Protein AF-M8BML1-F1 (afdb_monomer_lite)

Radius of gyration: 37.26 Å; chains: 1; bounding box: 60×47×98 Å

pLDDT: mean 86.19, std 17.47, range [40.5, 98.62]

Organism: Aegilops tauschii (NCBI:txid37682)

Structure (mmCIF, N/CA/C/O backbone):
data_AF-M8BML1-F1
#
_entry.id   AF-M8BML1-F1
#
loop_
_atom_site.group_PDB
_atom_site.id
_atom_site.type_symbol
_atom_site.label_atom_id
_atom_site.label_alt_id
_atom_site.label_comp_id
_atom_site.label_asym_id
_atom_site.label_entity_id
_atom_site.label_seq_id
_atom_site.pdbx_PDB_ins_code
_atom_site.Cartn_x
_atom_site.Cartn_y
_atom_site.Cartn_z
_atom_site.occupancy
_atom_site.B_iso_or_equiv
_atom_site.auth_seq_id
_atom_site.auth_comp_id
_atom_site.auth_asym_id
_atom_site.auth_atom_id
_atom_site.pdbx_PDB_model_num
ATOM 1 N N . MET A 1 1 ? 19.878 -11.320 -8.960 1.00 43.06 1 MET A N 1
ATOM 2 C CA . MET A 1 1 ? 18.941 -10.518 -9.777 1.00 43.06 1 MET A CA 1
ATOM 3 C C . MET A 1 1 ? 19.526 -10.386 -11.169 1.00 43.06 1 MET A C 1
ATOM 5 O O . MET A 1 1 ? 20.687 -10.018 -11.287 1.00 43.06 1 MET A O 1
ATOM 9 N N . GLU A 1 2 ? 18.770 -10.758 -12.198 1.00 50.16 2 GLU A N 1
ATOM 10 C CA . GLU A 1 2 ? 19.203 -10.676 -13.596 1.00 50.16 2 GLU A CA 1
ATOM 11 C C . GLU A 1 2 ? 19.034 -9.230 -14.085 1.00 50.16 2 GLU A C 1
ATOM 13 O O 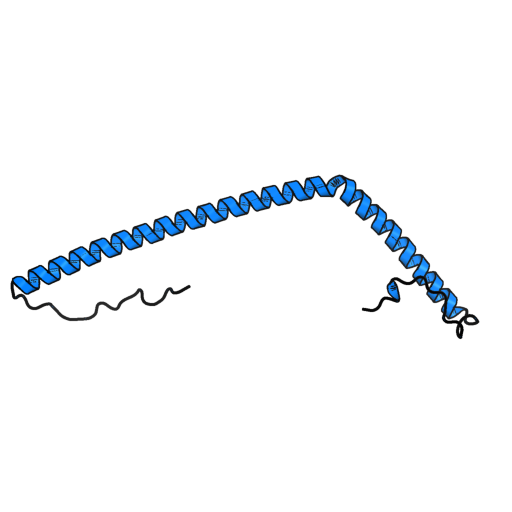. GLU A 1 2 ? 17.928 -8.789 -14.379 1.00 50.16 2 GLU A O 1
ATOM 18 N N . MET A 1 3 ? 20.128 -8.465 -14.099 1.00 59.66 3 MET A N 1
ATOM 19 C CA . MET A 1 3 ? 20.112 -7.053 -14.509 1.00 59.66 3 MET A CA 1
ATOM 20 C C . MET A 1 3 ? 20.243 -6.865 -16.029 1.00 59.66 3 MET A C 1
ATOM 22 O O . MET A 1 3 ? 20.094 -5.747 -16.516 1.00 59.66 3 MET A O 1
ATOM 26 N N . SER A 1 4 ? 20.482 -7.945 -16.790 1.00 57.09 4 SER A N 1
ATOM 27 C CA . SER A 1 4 ? 20.705 -7.872 -18.245 1.00 57.09 4 SER A CA 1
ATOM 28 C C . SER A 1 4 ? 19.474 -7.342 -18.992 1.00 57.09 4 SER A C 1
ATOM 30 O O . SER A 1 4 ? 19.603 -6.549 -19.921 1.00 57.09 4 SER A O 1
ATOM 32 N N . ARG A 1 5 ? 18.272 -7.668 -18.496 1.00 60.12 5 ARG A N 1
ATOM 33 C CA . ARG A 1 5 ? 16.982 -7.142 -18.969 1.00 60.12 5 ARG A CA 1
ATOM 34 C C . ARG A 1 5 ? 16.862 -5.613 -18.922 1.00 60.12 5 ARG A C 1
ATOM 36 O O . ARG A 1 5 ? 16.074 -5.059 -19.685 1.00 60.12 5 ARG A O 1
ATOM 43 N N . TYR A 1 6 ? 17.597 -4.942 -18.035 1.00 67.06 6 TYR A N 1
ATOM 44 C CA . TYR A 1 6 ? 17.552 -3.484 -17.868 1.00 67.06 6 TYR A CA 1
ATOM 45 C C . TYR A 1 6 ? 18.747 -2.769 -18.511 1.00 67.06 6 TYR A C 1
ATOM 47 O O . TYR A 1 6 ? 18.775 -1.542 -18.549 1.00 67.06 6 TYR A O 1
ATOM 55 N N . GLY A 1 7 ? 19.734 -3.518 -19.012 1.00 71.88 7 GLY A N 1
ATOM 56 C CA . GLY A 1 7 ? 20.891 -2.967 -19.708 1.00 71.88 7 GLY A CA 1
ATOM 57 C C . GLY A 1 7 ? 20.603 -2.760 -21.194 1.00 71.88 7 GLY A C 1
ATOM 58 O O . GLY A 1 7 ? 20.019 -3.623 -21.850 1.00 71.88 7 GLY A O 1
ATOM 59 N N . LEU A 1 8 ? 21.040 -1.628 -21.743 1.00 80.25 8 LEU A N 1
ATOM 60 C CA . LEU A 1 8 ? 21.123 -1.380 -23.188 1.00 80.25 8 LEU A CA 1
ATOM 61 C C . LEU A 1 8 ? 22.533 -1.704 -23.687 1.00 80.25 8 LEU A C 1
ATOM 63 O O . LEU A 1 8 ? 23.180 -0.897 -24.354 1.00 80.25 8 LEU A O 1
ATOM 67 N N . GLU A 1 9 ? 23.056 -2.862 -23.292 1.00 82.62 9 GLU A N 1
ATOM 68 C CA . GLU A 1 9 ? 24.419 -3.216 -23.656 1.00 82.62 9 GLU A CA 1
ATOM 69 C C . GLU A 1 9 ? 24.490 -3.638 -25.128 1.00 82.62 9 GLU A C 1
ATOM 71 O O . GLU A 1 9 ? 23.643 -4.406 -25.606 1.00 82.62 9 GLU A O 1
ATOM 76 N N . PRO A 1 10 ? 25.497 -3.152 -25.873 1.00 84.69 10 PRO A N 1
ATOM 77 C CA . PRO A 1 10 ? 25.766 -3.675 -27.200 1.00 84.69 10 PRO A CA 1
ATOM 78 C C . PRO A 1 10 ? 26.171 -5.153 -27.103 1.00 84.69 10 PRO A C 1
ATOM 80 O O . PRO A 1 10 ? 26.579 -5.620 -26.035 1.00 84.69 10 PRO A O 1
ATOM 83 N N . PRO A 1 11 ? 26.141 -5.900 -28.220 1.00 88.69 11 PRO A N 1
ATOM 84 C CA . PRO A 1 11 ? 26.669 -7.253 -28.245 1.00 88.69 11 PRO A CA 1
ATOM 85 C C . PRO A 1 11 ? 28.085 -7.324 -27.645 1.00 88.69 11 PRO A C 1
ATOM 87 O O . PRO A 1 11 ? 28.902 -6.419 -27.892 1.00 88.69 11 PRO A O 1
ATOM 90 N N . PRO A 1 12 ? 28.402 -8.401 -26.897 1.00 88.12 12 PRO A N 1
ATOM 91 C CA . PRO A 1 12 ? 29.741 -8.642 -26.370 1.00 88.12 12 PRO A CA 1
ATOM 92 C C . PRO A 1 12 ? 30.805 -8.474 -27.456 1.00 88.12 12 PRO A C 1
ATOM 94 O O . PRO A 1 12 ? 30.553 -8.793 -28.618 1.00 88.12 12 PRO A O 1
ATOM 97 N N . ALA A 1 13 ? 32.000 -7.990 -27.101 1.00 88.81 13 ALA A N 1
ATOM 98 C CA . ALA A 1 13 ? 33.039 -7.638 -28.077 1.00 88.81 13 ALA A CA 1
ATOM 99 C C . ALA A 1 13 ? 33.359 -8.776 -29.069 1.00 88.81 13 ALA A C 1
ATOM 101 O O . ALA A 1 13 ? 33.522 -8.526 -30.261 1.00 88.81 13 ALA A O 1
ATOM 102 N N . ASN A 1 14 ? 33.344 -10.028 -28.601 1.00 91.44 14 ASN A N 1
ATOM 103 C CA . ASN A 1 14 ? 33.559 -11.236 -29.407 1.00 91.44 14 ASN A CA 1
ATOM 104 C C . ASN A 1 14 ? 32.385 -11.619 -30.334 1.00 91.44 14 ASN A C 1
ATOM 106 O O . ASN A 1 14 ? 32.538 -12.505 -31.167 1.00 91.44 14 ASN A O 1
ATOM 110 N N . LYS A 1 15 ? 31.224 -10.967 -30.209 1.00 89.75 15 LYS A N 1
ATOM 111 C CA . LYS A 1 15 ? 30.013 -11.187 -31.019 1.00 89.75 15 LYS A CA 1
ATOM 112 C C . LYS A 1 15 ? 29.615 -9.971 -31.856 1.00 89.75 15 LYS A C 1
ATOM 114 O O . LYS A 1 15 ? 28.543 -9.955 -32.448 1.00 89.75 15 LYS A O 1
ATOM 119 N N . ARG A 1 16 ? 30.460 -8.943 -31.956 1.00 87.94 16 ARG A N 1
ATOM 120 C CA . ARG A 1 16 ? 30.136 -7.731 -32.735 1.00 87.94 16 ARG A CA 1
ATOM 121 C C . ARG A 1 16 ? 30.122 -7.941 -34.250 1.00 87.94 16 ARG A C 1
ATOM 123 O O . ARG A 1 16 ? 29.508 -7.141 -34.944 1.00 87.94 16 ARG A O 1
ATOM 130 N N . ASN A 1 17 ? 30.725 -9.014 -34.753 1.00 92.44 17 ASN A N 1
ATOM 131 C CA . ASN A 1 17 ? 30.613 -9.398 -36.164 1.00 92.44 17 ASN A CA 1
ATOM 132 C C . ASN A 1 17 ? 29.358 -10.249 -36.445 1.00 92.44 17 ASN A C 1
ATOM 134 O O . ASN A 1 17 ? 29.072 -10.553 -37.599 1.00 92.44 17 ASN A O 1
ATOM 138 N N . ASP A 1 18 ? 28.604 -10.638 -35.409 1.00 94.69 18 ASP A N 1
ATOM 139 C CA . ASP A 1 18 ? 27.384 -11.433 -35.538 1.00 94.69 18 ASP A CA 1
ATOM 140 C C . ASP A 1 18 ? 26.152 -10.525 -35.690 1.00 94.69 18 ASP A C 1
ATOM 142 O O . ASP A 1 18 ? 25.723 -9.827 -34.766 1.00 94.69 18 ASP A O 1
ATOM 146 N N . VAL A 1 19 ? 25.541 -10.568 -36.875 1.00 94.50 19 VAL A N 1
ATOM 147 C CA . VAL A 1 19 ? 24.320 -9.819 -37.201 1.00 94.50 19 VAL A CA 1
ATOM 148 C C . VAL A 1 19 ? 23.147 -10.221 -36.300 1.00 94.50 19 VAL A C 1
ATOM 150 O O . VAL A 1 19 ? 22.317 -9.375 -35.957 1.00 94.50 19 VAL A O 1
ATOM 153 N N . LEU A 1 20 ? 23.050 -11.490 -35.887 1.00 94.00 20 LEU A N 1
ATOM 154 C CA . LEU A 1 20 ? 21.970 -11.954 -35.013 1.00 94.00 20 LEU A CA 1
ATOM 155 C C . LEU A 1 20 ? 22.103 -11.365 -33.608 1.00 94.00 20 LEU A C 1
ATOM 157 O O . LEU A 1 20 ? 21.091 -10.963 -33.025 1.00 94.00 20 LEU A O 1
ATOM 161 N N . ALA A 1 21 ? 23.332 -11.239 -33.100 1.00 90.50 21 ALA A N 1
ATOM 162 C CA . ALA A 1 21 ? 23.602 -10.592 -31.821 1.00 90.50 21 ALA A CA 1
ATOM 163 C C . ALA A 1 21 ? 23.169 -9.115 -31.836 1.00 90.50 21 ALA A C 1
ATOM 165 O O . ALA A 1 21 ? 22.491 -8.662 -30.911 1.00 90.50 21 ALA A O 1
ATOM 166 N N . TRP A 1 22 ? 23.449 -8.386 -32.922 1.00 93.44 22 TRP A N 1
ATOM 167 C CA . TRP A 1 22 ? 22.968 -7.010 -33.101 1.00 93.44 22 TRP A CA 1
ATOM 168 C C . TRP A 1 22 ? 21.448 -6.908 -33.210 1.00 93.44 22 TRP A C 1
ATOM 170 O O . TRP A 1 22 ? 20.845 -6.038 -32.583 1.00 93.44 22 TRP A O 1
ATOM 180 N N . ARG A 1 23 ? 20.799 -7.816 -33.950 1.00 93.62 23 ARG A N 1
ATOM 181 C CA . ARG A 1 23 ? 19.329 -7.860 -34.026 1.00 93.62 23 ARG A CA 1
ATOM 182 C C . ARG A 1 23 ? 18.699 -8.097 -32.655 1.00 93.62 23 ARG A C 1
ATOM 184 O O . ARG A 1 23 ? 17.671 -7.498 -32.352 1.00 93.62 23 ARG A O 1
ATOM 191 N N . GLN A 1 24 ? 19.297 -8.951 -31.825 1.00 89.19 24 GLN A N 1
ATOM 192 C CA . GLN A 1 24 ? 18.817 -9.191 -30.465 1.00 89.19 24 GLN A CA 1
ATOM 193 C C . GLN A 1 24 ? 18.989 -7.955 -29.572 1.00 89.19 24 GLN A C 1
ATOM 195 O O . GLN A 1 24 ? 18.048 -7.596 -28.864 1.00 89.19 24 GLN A O 1
ATOM 200 N N . ALA A 1 25 ? 20.140 -7.278 -29.638 1.00 89.19 25 ALA A N 1
ATOM 201 C CA . ALA A 1 25 ? 20.377 -6.037 -28.898 1.00 89.19 25 ALA A CA 1
ATOM 202 C C . ALA A 1 25 ? 19.391 -4.927 -29.309 1.00 89.19 25 ALA A C 1
ATOM 204 O O . ALA A 1 25 ? 18.811 -4.266 -28.449 1.00 89.19 25 ALA A O 1
ATOM 205 N N . LEU A 1 26 ? 19.115 -4.784 -30.612 1.00 91.56 26 LEU A N 1
ATOM 206 C CA . LEU A 1 26 ? 18.129 -3.830 -31.124 1.00 91.56 26 LEU A CA 1
ATOM 207 C C . LEU A 1 26 ? 16.711 -4.139 -30.626 1.00 91.56 26 LEU A C 1
ATOM 209 O O . LEU A 1 26 ? 16.013 -3.233 -30.178 1.00 91.56 26 LEU A O 1
ATOM 213 N N . ARG A 1 27 ? 16.288 -5.411 -30.656 1.00 90.88 27 ARG A N 1
ATOM 214 C CA . ARG A 1 27 ? 14.977 -5.815 -30.120 1.00 90.88 27 ARG A CA 1
ATOM 215 C C . ARG A 1 27 ? 14.845 -5.505 -28.630 1.00 90.88 27 ARG A C 1
ATOM 217 O O . ARG A 1 27 ? 13.800 -5.019 -28.207 1.00 90.88 27 ARG A O 1
ATOM 224 N N . ASN A 1 28 ? 15.895 -5.752 -27.845 1.00 88.25 28 ASN A N 1
ATOM 225 C CA . ASN A 1 28 ? 15.921 -5.384 -26.429 1.00 88.25 28 ASN A CA 1
ATOM 226 C C . ASN A 1 28 ? 15.763 -3.865 -26.255 1.00 88.25 28 ASN A C 1
ATOM 228 O O . ASN A 1 28 ? 14.908 -3.422 -25.493 1.00 88.25 28 ASN A O 1
ATOM 232 N N . ALA A 1 29 ? 16.507 -3.066 -27.027 1.00 90.50 29 ALA A N 1
ATOM 233 C CA . ALA A 1 29 ? 16.412 -1.609 -26.974 1.00 90.50 29 ALA A CA 1
ATOM 234 C C . ALA A 1 29 ? 15.013 -1.086 -27.335 1.00 90.50 29 ALA A C 1
ATOM 236 O O . ALA A 1 29 ? 14.478 -0.221 -26.644 1.00 90.50 29 ALA A O 1
ATOM 237 N N . GLN A 1 30 ? 14.385 -1.653 -28.367 1.00 93.00 30 GLN A N 1
ATOM 238 C CA . GLN A 1 30 ? 13.008 -1.325 -28.743 1.00 93.00 30 GLN A CA 1
ATOM 239 C C . GLN A 1 30 ? 12.017 -1.683 -27.631 1.00 93.00 30 GLN A C 1
ATOM 241 O O . GLN A 1 30 ? 11.177 -0.858 -27.278 1.00 93.00 30 GLN A O 1
ATOM 246 N N . SER A 1 31 ? 12.135 -2.876 -27.040 1.00 90.94 31 SER A N 1
ATOM 247 C CA . SER A 1 31 ? 11.293 -3.287 -25.910 1.00 90.94 31 SER A CA 1
ATOM 248 C C . SER A 1 31 ? 11.450 -2.338 -24.724 1.00 90.94 31 SER A C 1
ATOM 250 O O . SER A 1 31 ? 10.453 -1.926 -24.135 1.00 90.94 31 SER A O 1
ATOM 252 N N . GLN A 1 32 ? 12.682 -1.954 -24.387 1.00 89.50 32 GLN A N 1
ATOM 253 C CA . GLN A 1 32 ? 12.932 -1.027 -23.288 1.00 89.50 32 GLN A CA 1
ATOM 254 C C . GLN A 1 32 ? 12.367 0.364 -23.570 1.00 89.50 32 GLN A C 1
ATOM 256 O O . GLN A 1 32 ? 11.763 0.947 -22.674 1.00 89.50 32 GLN A O 1
ATOM 261 N N . LEU A 1 33 ? 12.485 0.874 -24.799 1.00 92.38 33 LEU A N 1
ATOM 262 C CA . LEU A 1 33 ? 11.878 2.148 -25.185 1.00 92.38 33 LEU A CA 1
ATOM 263 C C . LEU A 1 33 ? 10.359 2.132 -24.970 1.00 92.38 33 LEU A C 1
ATOM 265 O O . LEU A 1 33 ? 9.827 3.038 -24.333 1.00 92.38 33 LEU A O 1
ATOM 269 N N . GLN A 1 34 ? 9.674 1.081 -25.430 1.00 94.38 34 GLN A N 1
ATOM 270 C CA . GLN A 1 34 ? 8.229 0.935 -25.220 1.00 94.38 34 GLN A CA 1
ATOM 271 C C . GLN A 1 34 ? 7.873 0.880 -23.729 1.00 94.38 34 GLN A C 1
ATOM 273 O O . GLN A 1 34 ? 6.931 1.533 -23.288 1.00 94.38 34 GLN A O 1
ATOM 278 N N . HIS A 1 35 ? 8.664 0.168 -22.924 1.00 93.31 35 HIS A N 1
ATOM 279 C CA . HIS A 1 35 ? 8.460 0.131 -21.476 1.00 93.31 35 HIS A CA 1
ATOM 280 C C . HIS A 1 35 ? 8.642 1.510 -20.826 1.00 93.31 35 HIS A C 1
ATOM 282 O O . HIS A 1 35 ? 7.895 1.839 -19.907 1.00 93.31 35 HIS A O 1
ATOM 288 N N . GLN A 1 36 ? 9.610 2.320 -21.275 1.00 93.56 36 GLN A N 1
ATOM 289 C CA . GLN A 1 36 ? 9.792 3.675 -20.743 1.00 93.56 36 GLN A CA 1
ATOM 290 C C . GLN A 1 36 ? 8.626 4.593 -21.112 1.00 93.56 36 GLN A C 1
ATOM 292 O O . GLN A 1 36 ? 8.198 5.361 -20.258 1.00 93.56 36 GLN A O 1
ATOM 297 N N . ILE A 1 37 ? 8.076 4.482 -22.326 1.00 96.56 37 ILE A N 1
ATOM 298 C CA . ILE A 1 37 ? 6.886 5.246 -22.738 1.00 96.56 37 ILE A CA 1
ATOM 299 C C . ILE A 1 37 ? 5.720 4.947 -21.789 1.00 96.56 37 ILE A C 1
ATOM 301 O O . ILE A 1 37 ? 5.214 5.854 -21.134 1.00 96.56 37 ILE A O 1
ATOM 305 N N . VAL A 1 38 ? 5.386 3.666 -21.603 1.00 96.81 38 VAL A N 1
ATOM 306 C CA . VAL A 1 38 ? 4.312 3.246 -20.684 1.00 96.81 38 VAL A CA 1
ATOM 307 C C . VAL A 1 38 ? 4.607 3.666 -19.241 1.00 96.81 38 VAL A C 1
ATOM 309 O O . VAL A 1 38 ? 3.712 4.046 -18.487 1.00 96.81 38 VAL A O 1
ATOM 312 N N . ARG A 1 39 ? 5.874 3.611 -18.816 1.00 96.62 39 ARG A N 1
ATOM 313 C CA . ARG A 1 39 ? 6.268 4.068 -17.481 1.00 96.62 39 ARG A CA 1
ATOM 314 C C . ARG A 1 39 ? 6.009 5.561 -17.303 1.00 96.62 39 ARG A C 1
ATOM 316 O O . ARG A 1 39 ? 5.537 5.939 -16.236 1.00 96.62 39 ARG A O 1
ATOM 323 N N . ILE A 1 40 ? 6.318 6.387 -18.300 1.00 98.12 40 ILE A N 1
ATOM 324 C CA . ILE A 1 40 ? 6.054 7.829 -18.253 1.00 98.12 40 ILE A CA 1
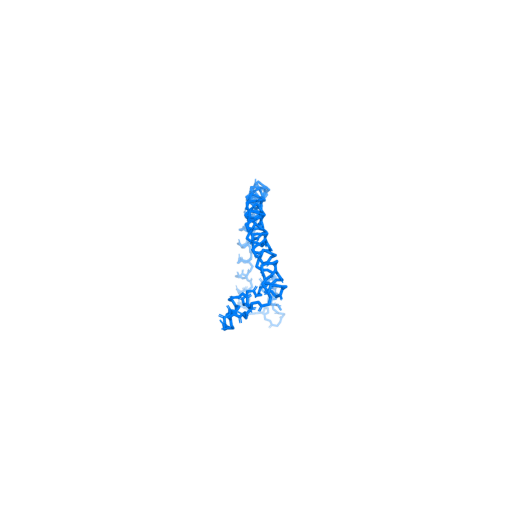ATOM 325 C C . ILE A 1 40 ? 4.547 8.072 -18.152 1.00 98.12 40 ILE A C 1
ATOM 327 O O . ILE A 1 40 ? 4.128 8.756 -17.225 1.00 98.12 40 ILE A O 1
ATOM 331 N N . GLU A 1 41 ? 3.735 7.426 -18.992 1.00 98.25 41 GLU A N 1
ATOM 332 C CA . GLU A 1 41 ? 2.266 7.532 -18.938 1.00 98.25 41 GLU A CA 1
ATOM 333 C C . GLU A 1 41 ? 1.713 7.153 -17.551 1.00 98.25 41 GLU A C 1
ATOM 335 O O . GLU A 1 41 ? 0.898 7.867 -16.961 1.00 98.25 41 GLU A O 1
ATOM 340 N N . ASN A 1 42 ? 2.20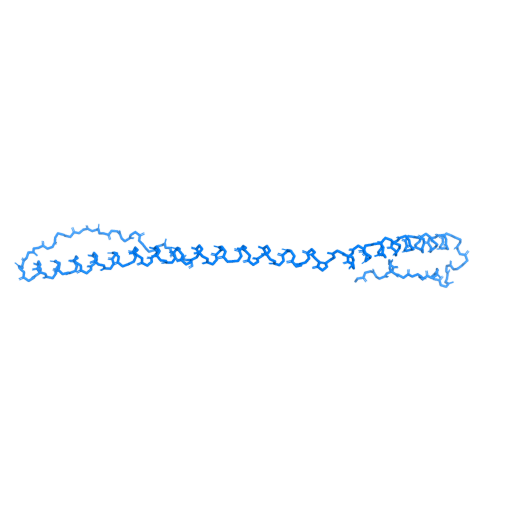7 6.057 -16.966 1.00 97.88 42 ASN A N 1
ATOM 341 C CA . ASN A 1 42 ? 1.819 5.634 -15.620 1.00 97.88 42 ASN A CA 1
ATOM 342 C C . ASN A 1 42 ? 2.238 6.642 -14.540 1.00 97.88 42 ASN A C 1
ATOM 344 O O . ASN A 1 42 ? 1.491 6.880 -13.589 1.00 97.88 42 ASN A O 1
ATOM 348 N N . LEU A 1 43 ? 3.429 7.234 -14.666 1.00 98.19 43 LEU A N 1
ATOM 349 C CA . LEU A 1 43 ? 3.903 8.264 -13.742 1.00 98.19 43 LEU A CA 1
ATOM 350 C C . LEU A 1 43 ? 3.080 9.546 -13.867 1.00 98.19 43 LEU A C 1
ATOM 352 O O . LEU A 1 43 ? 2.772 10.153 -12.846 1.00 98.19 43 LEU A O 1
ATOM 356 N N . GLU A 1 44 ? 2.669 9.934 -15.071 1.00 98.31 44 GLU A N 1
ATOM 357 C CA . GLU A 1 44 ? 1.779 11.075 -15.293 1.00 98.31 44 GLU A CA 1
ATOM 358 C C . GLU A 1 44 ? 0.406 10.849 -14.649 1.00 98.31 44 GLU A C 1
ATOM 360 O O . GLU A 1 44 ? -0.097 11.723 -13.938 1.00 98.31 44 GLU A O 1
ATOM 365 N N . LEU A 1 45 ? -0.171 9.652 -14.805 1.00 98.25 45 LEU A N 1
ATOM 366 C CA . LEU A 1 45 ? -1.412 9.274 -14.122 1.00 98.25 45 LEU A CA 1
ATOM 367 C C . LEU A 1 45 ? -1.261 9.326 -12.597 1.00 98.25 45 LEU A C 1
ATOM 369 O O . LEU A 1 45 ? -2.130 9.859 -11.900 1.00 98.25 45 LEU A O 1
ATOM 373 N N . MET A 1 46 ? -0.148 8.812 -12.070 1.00 97.75 46 MET A N 1
ATOM 374 C CA . MET A 1 46 ? 0.147 8.835 -10.638 1.00 97.75 46 MET A CA 1
ATOM 375 C C . MET A 1 46 ? 0.355 10.263 -10.119 1.00 97.75 46 MET A C 1
ATOM 377 O O . MET A 1 46 ? -0.161 10.597 -9.056 1.00 97.75 46 MET A O 1
ATOM 381 N N . LEU A 1 47 ? 1.059 11.123 -10.855 1.00 97.88 47 LEU A N 1
ATOM 382 C CA . LEU A 1 47 ? 1.234 12.532 -10.496 1.00 97.88 47 LEU A CA 1
ATOM 383 C C . LEU A 1 47 ? -0.109 13.269 -10.475 1.00 97.88 47 LEU A C 1
ATOM 385 O O . LEU A 1 47 ? -0.360 14.065 -9.574 1.00 97.88 47 LEU A O 1
ATOM 389 N N . LYS A 1 48 ? -0.991 12.969 -11.434 1.00 98.06 48 LYS A N 1
ATOM 390 C CA . LYS A 1 48 ? -2.298 13.618 -11.563 1.00 98.06 48 LYS A CA 1
ATOM 391 C C . LYS A 1 48 ? -3.310 13.168 -10.506 1.00 98.06 48 LYS A C 1
ATOM 393 O O . LYS A 1 48 ? -4.093 13.986 -10.031 1.00 98.06 48 LYS A O 1
ATOM 398 N N . HIS A 1 49 ? -3.326 11.883 -10.152 1.00 98.06 49 HIS A N 1
ATOM 399 C CA . HIS A 1 49 ? -4.404 11.296 -9.342 1.00 98.06 49 HIS A CA 1
ATOM 400 C C . HIS A 1 49 ? -3.942 10.626 -8.046 1.00 98.06 49 HIS A C 1
ATOM 402 O O . HIS A 1 49 ? -4.752 10.423 -7.141 1.00 98.06 49 HIS A O 1
ATOM 408 N N . GLY A 1 50 ? -2.659 10.289 -7.927 1.00 98.00 50 GLY A N 1
ATOM 409 C CA . GLY A 1 50 ? -2.136 9.453 -6.846 1.00 98.00 50 GLY A CA 1
ATOM 410 C C . GLY A 1 50 ? -2.366 10.046 -5.461 1.00 98.00 50 GLY A C 1
ATOM 411 O O . GLY A 1 50 ? -2.794 9.331 -4.559 1.00 98.00 50 GLY A O 1
ATOM 412 N N . VAL A 1 51 ? -2.168 11.357 -5.298 1.00 97.88 51 VAL A N 1
ATOM 413 C CA . VAL A 1 51 ? -2.370 12.042 -4.009 1.00 97.88 51 VAL A CA 1
ATOM 414 C C . VAL A 1 51 ? -3.822 11.932 -3.538 1.00 97.88 51 VAL A C 1
ATOM 416 O O . VAL A 1 51 ? -4.071 11.607 -2.378 1.00 97.88 51 VAL A O 1
ATOM 419 N N . GLU A 1 52 ? -4.786 12.170 -4.424 1.00 98.00 52 GLU A N 1
ATOM 420 C CA . GLU A 1 52 ? -6.206 12.151 -4.061 1.00 98.00 52 GLU A CA 1
ATOM 421 C C . GLU A 1 52 ? -6.714 10.727 -3.809 1.00 98.00 52 GLU A C 1
ATOM 423 O O . GLU A 1 52 ? -7.419 10.493 -2.825 1.00 98.00 52 GLU A O 1
ATOM 428 N N . VAL A 1 53 ? -6.284 9.753 -4.620 1.00 98.12 53 VAL A N 1
ATOM 429 C CA . VAL A 1 53 ? -6.578 8.329 -4.386 1.00 98.12 53 VAL A CA 1
ATOM 430 C C . VAL A 1 53 ? -6.001 7.870 -3.045 1.00 98.12 53 VAL A C 1
ATOM 432 O O . VAL A 1 53 ? -6.692 7.201 -2.276 1.00 98.12 53 VAL A O 1
ATOM 435 N N . TRP A 1 54 ? -4.768 8.271 -2.725 1.00 98.19 54 TRP A N 1
ATOM 436 C CA . TRP A 1 54 ? -4.124 7.920 -1.461 1.00 98.19 54 TRP A CA 1
ATOM 437 C C . TRP A 1 54 ? -4.852 8.516 -0.254 1.00 98.19 54 TRP A C 1
ATOM 439 O O . TRP A 1 54 ? -5.152 7.807 0.706 1.00 98.19 54 TRP A O 1
ATOM 449 N N . LYS A 1 55 ? -5.218 9.803 -0.313 1.00 98.38 55 LYS A N 1
ATOM 450 C CA . LYS A 1 55 ? -6.014 10.454 0.741 1.00 98.38 55 LYS A CA 1
ATOM 451 C C . LYS A 1 55 ? -7.358 9.759 0.948 1.00 98.38 55 LYS A C 1
ATOM 453 O O . LYS A 1 55 ? -7.758 9.537 2.090 1.00 98.38 55 LYS A O 1
ATOM 458 N N . LEU A 1 56 ? -8.058 9.415 -0.134 1.00 98.25 56 LEU A N 1
ATOM 459 C CA . LEU A 1 56 ? -9.332 8.702 -0.057 1.00 98.25 56 LEU A CA 1
ATOM 460 C C . LEU A 1 56 ? -9.161 7.330 0.607 1.00 98.25 56 LEU A C 1
ATOM 462 O O . LEU A 1 56 ? -9.939 6.973 1.493 1.00 98.25 56 LEU A O 1
ATOM 466 N N . GLN A 1 57 ? -8.129 6.586 0.208 1.00 98.38 57 GLN A N 1
ATOM 467 C CA . GLN A 1 57 ? -7.818 5.290 0.796 1.00 98.38 57 GLN A CA 1
ATOM 468 C C . GLN A 1 57 ? -7.500 5.414 2.293 1.00 98.38 57 GLN A C 1
ATOM 470 O O . GLN A 1 57 ? -8.027 4.631 3.081 1.00 98.38 57 GLN A O 1
ATOM 475 N N . ASN A 1 58 ? -6.731 6.425 2.707 1.00 98.50 58 ASN A N 1
ATOM 476 C CA . ASN A 1 58 ? -6.450 6.682 4.123 1.00 98.50 58 ASN A CA 1
ATOM 477 C C . ASN A 1 58 ? -7.727 6.949 4.923 1.00 98.50 58 ASN A C 1
ATOM 479 O O . ASN A 1 58 ? -7.962 6.273 5.920 1.00 98.50 58 ASN A O 1
ATOM 483 N N . ARG A 1 59 ? -8.613 7.831 4.442 1.00 98.50 59 ARG A N 1
ATOM 484 C CA . ARG A 1 59 ? -9.907 8.099 5.102 1.00 98.50 59 ARG A CA 1
ATOM 485 C C . ARG A 1 59 ? -10.759 6.837 5.236 1.00 98.50 59 ARG A C 1
ATOM 487 O O . ARG A 1 59 ? -11.414 6.617 6.255 1.00 98.50 59 ARG A O 1
ATOM 494 N N . LYS A 1 60 ? -10.757 5.983 4.207 1.00 98.38 60 LYS A N 1
ATOM 495 C CA . LYS A 1 60 ? -11.455 4.694 4.251 1.00 98.38 60 LYS A CA 1
ATOM 496 C C . LYS A 1 60 ? -10.858 3.785 5.328 1.00 98.38 60 LYS A C 1
ATOM 498 O O . LYS A 1 60 ? -11.614 3.195 6.095 1.00 98.38 60 LYS A O 1
ATOM 503 N N . MET A 1 61 ? -9.531 3.692 5.410 1.00 98.44 61 MET A N 1
ATOM 504 C CA . MET A 1 61 ? -8.844 2.895 6.432 1.00 98.44 61 MET A CA 1
ATOM 505 C C . MET A 1 61 ? -9.108 3.421 7.847 1.00 98.44 61 MET A C 1
ATOM 507 O O . MET A 1 61 ? -9.411 2.626 8.731 1.00 98.44 61 MET A O 1
ATOM 511 N N . GLU A 1 62 ? -9.093 4.738 8.054 1.00 98.56 62 GLU A N 1
ATOM 512 C CA . GLU A 1 62 ? -9.442 5.373 9.333 1.00 98.56 62 GLU A CA 1
ATOM 513 C C . GLU A 1 62 ? -10.880 5.043 9.760 1.00 98.56 62 GLU A C 1
ATOM 515 O O . GLU A 1 62 ? -11.131 4.720 10.921 1.00 98.56 62 GLU A O 1
ATOM 520 N N . SER A 1 63 ? -11.829 5.042 8.816 1.00 98.44 63 SER A N 1
ATOM 521 C CA . SER A 1 63 ? -13.218 4.655 9.089 1.00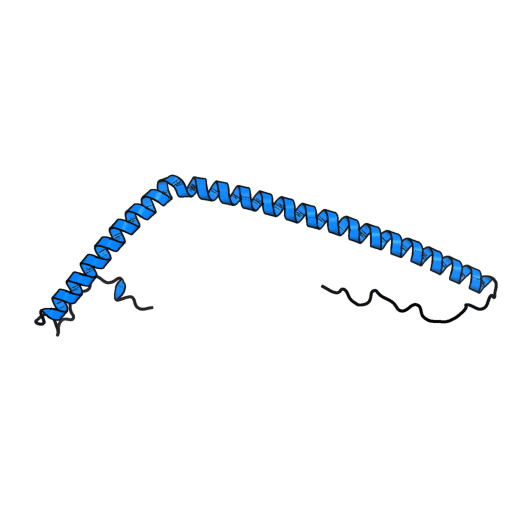 98.44 63 SER A CA 1
ATOM 522 C C . SER A 1 63 ? -13.342 3.188 9.518 1.00 98.44 63 SER A C 1
ATOM 524 O O . SER A 1 63 ? -14.055 2.882 10.479 1.00 98.44 63 SER A O 1
ATOM 526 N N . VAL A 1 64 ? -12.631 2.276 8.842 1.00 98.44 64 VAL A N 1
ATOM 527 C CA . VAL A 1 64 ? -12.600 0.854 9.224 1.00 98.44 64 VAL A CA 1
ATOM 528 C C . VAL A 1 64 ? -11.956 0.675 10.598 1.00 98.44 64 VAL A C 1
ATOM 530 O O . VAL A 1 64 ? -12.500 -0.055 11.428 1.00 98.44 64 VAL A O 1
ATOM 533 N N . LEU A 1 65 ? -10.844 1.363 10.864 1.00 98.56 65 LEU A N 1
ATOM 534 C CA . LEU A 1 65 ? -10.158 1.322 12.153 1.00 98.56 65 LEU A CA 1
ATOM 535 C C . LEU A 1 65 ? -11.085 1.777 13.284 1.00 98.56 65 LEU A C 1
ATOM 537 O O . LEU A 1 65 ? -11.275 1.035 14.244 1.00 98.56 65 LEU A O 1
ATOM 541 N N . SER A 1 66 ? -11.724 2.939 13.132 1.00 98.62 66 SER A N 1
ATOM 542 C CA . SER A 1 66 ? -12.648 3.489 14.128 1.00 98.62 66 SER A CA 1
ATOM 543 C C . SER A 1 66 ? -13.816 2.540 14.414 1.00 98.62 66 SER A C 1
ATOM 545 O O . SER A 1 66 ? -14.133 2.265 15.573 1.00 98.62 66 SER A O 1
ATOM 547 N N . ARG A 1 67 ? -14.422 1.963 13.367 1.00 98.44 67 ARG A N 1
ATOM 548 C CA . ARG A 1 67 ? -15.514 0.991 13.527 1.00 98.44 67 ARG A CA 1
ATOM 549 C C . ARG A 1 67 ? -15.047 -0.267 14.258 1.00 98.44 67 ARG A C 1
ATOM 551 O O . ARG A 1 67 ? -15.761 -0.769 15.119 1.00 98.44 67 ARG A O 1
ATOM 558 N N . THR A 1 68 ? -13.852 -0.753 13.933 1.00 98.31 68 THR A N 1
ATOM 559 C CA . THR A 1 68 ? -13.269 -1.942 14.566 1.00 98.31 68 THR A CA 1
ATOM 560 C C . THR A 1 68 ? -12.979 -1.692 16.042 1.00 98.31 68 THR A C 1
ATOM 562 O O . THR A 1 68 ? -13.387 -2.487 16.880 1.00 98.31 68 THR A O 1
ATOM 565 N N . GLN A 1 69 ? -12.371 -0.553 16.378 1.00 98.56 69 GLN A N 1
ATOM 566 C CA . GLN A 1 69 ? -12.115 -0.158 17.765 1.00 98.56 69 GLN A CA 1
ATOM 567 C C . GLN A 1 69 ? -13.408 -0.045 18.575 1.00 98.56 69 GLN A C 1
ATOM 569 O O . GLN A 1 69 ? -13.467 -0.540 19.698 1.00 98.56 69 GLN A O 1
ATOM 574 N N . LYS A 1 70 ? -14.461 0.546 17.995 1.00 98.50 70 LYS A N 1
ATOM 575 C CA . LYS A 1 70 ? -15.769 0.633 18.649 1.00 98.50 70 LYS A CA 1
ATOM 576 C C . LYS A 1 70 ? -16.342 -0.752 18.957 1.00 98.50 70 LYS A C 1
ATOM 578 O O . LYS A 1 70 ? -16.762 -0.987 20.082 1.00 98.50 70 LYS A O 1
ATOM 583 N N . MET A 1 71 ? -16.306 -1.674 17.992 1.00 98.38 71 MET A N 1
ATOM 584 C CA . MET A 1 71 ? -16.765 -3.049 18.216 1.00 98.38 71 MET A CA 1
ATOM 585 C C . MET A 1 71 ? -15.971 -3.729 19.335 1.00 98.38 71 MET A C 1
ATOM 587 O O . MET A 1 71 ? -16.565 -4.385 20.184 1.00 98.38 71 MET A O 1
ATOM 591 N N . THR A 1 72 ? -14.649 -3.547 19.380 1.00 98.31 72 THR A N 1
ATOM 592 C CA . THR A 1 72 ? -13.815 -4.099 20.457 1.00 98.31 72 THR A CA 1
ATOM 593 C C . THR A 1 72 ? -14.238 -3.579 21.830 1.00 98.31 72 THR A C 1
ATOM 595 O O . THR A 1 72 ? -14.371 -4.370 22.761 1.00 98.31 72 THR A O 1
ATOM 598 N N . LEU A 1 73 ? -14.492 -2.273 21.960 1.00 98.38 73 LEU A N 1
ATOM 599 C CA . LEU A 1 73 ? -14.971 -1.683 23.213 1.00 98.38 73 LEU A CA 1
ATOM 600 C C . LEU A 1 73 ? -16.342 -2.245 23.612 1.00 98.38 73 LEU A C 1
ATOM 602 O O . LEU A 1 73 ? -16.504 -2.694 24.743 1.00 98.38 73 LEU A O 1
ATOM 606 N N . GLU A 1 74 ? -17.288 -2.317 22.673 1.00 98.44 74 GLU A N 1
ATOM 607 C CA . GLU A 1 74 ? -18.620 -2.890 22.914 1.00 98.44 74 GLU A CA 1
ATOM 608 C C . GLU A 1 74 ? -18.544 -4.359 23.376 1.00 98.44 74 GLU A C 1
ATOM 610 O O . GLU A 1 74 ? -19.309 -4.788 24.241 1.00 98.44 74 GLU A O 1
ATOM 615 N N . TYR A 1 75 ? -17.626 -5.157 22.819 1.00 98.19 75 TYR A N 1
ATOM 616 C CA . TYR A 1 75 ? -17.415 -6.535 23.271 1.00 98.19 75 TYR A CA 1
ATOM 617 C C . TYR A 1 75 ? -16.758 -6.609 24.649 1.00 98.19 75 TYR A C 1
ATOM 619 O O . TYR A 1 75 ? -17.181 -7.431 25.461 1.00 98.19 75 TYR A O 1
ATOM 627 N N . ASN A 1 76 ? -15.790 -5.742 24.948 1.00 98.38 76 ASN A N 1
ATOM 628 C CA . ASN A 1 76 ? -15.190 -5.674 26.279 1.00 98.38 76 ASN A CA 1
ATOM 629 C C . ASN A 1 76 ? -16.235 -5.324 27.346 1.00 98.38 76 ASN A C 1
ATOM 631 O O . ASN A 1 76 ? -16.297 -5.995 28.371 1.00 98.38 76 ASN A O 1
ATOM 635 N N . GLU A 1 77 ? -17.125 -4.365 27.084 1.00 98.38 77 GLU A N 1
ATOM 636 C CA . GLU A 1 77 ? -18.217 -4.015 28.003 1.00 98.38 77 GLU A CA 1
ATOM 637 C C . GLU A 1 77 ? -19.180 -5.188 28.248 1.00 98.38 77 GLU A C 1
ATOM 639 O O . GLU A 1 77 ? -19.611 -5.429 29.383 1.00 98.38 77 GLU A O 1
ATOM 644 N N . LYS A 1 78 ? -19.495 -5.965 27.202 1.00 98.06 78 LYS A N 1
ATOM 645 C CA . LYS A 1 78 ? -20.300 -7.193 27.325 1.00 98.06 78 LYS A CA 1
ATOM 646 C C . LYS A 1 78 ? -19.589 -8.244 28.174 1.00 98.06 78 LYS A C 1
ATOM 648 O O . LYS A 1 78 ? -20.208 -8.814 29.071 1.00 98.06 78 LYS A O 1
ATOM 653 N N . ILE A 1 79 ? -18.297 -8.472 27.929 1.00 98.06 79 ILE A N 1
ATOM 654 C CA . ILE A 1 79 ? -17.469 -9.400 28.711 1.00 98.06 79 ILE A CA 1
ATOM 655 C C . ILE A 1 79 ? -17.445 -8.973 30.180 1.00 98.06 79 ILE A C 1
ATOM 657 O O . ILE A 1 79 ? -17.684 -9.791 31.067 1.00 98.06 79 ILE A O 1
ATOM 661 N N . GLU A 1 80 ? -17.205 -7.693 30.452 1.00 98.12 80 GLU A N 1
ATOM 662 C CA . GLU A 1 80 ? -17.189 -7.170 31.813 1.00 98.12 80 GLU A CA 1
ATOM 663 C C . GLU A 1 80 ? -18.542 -7.306 32.509 1.00 98.12 80 GLU A C 1
ATOM 665 O O . GLU A 1 80 ? -18.581 -7.642 33.689 1.00 98.12 80 GLU A O 1
ATOM 670 N N . THR A 1 81 ? -19.648 -7.075 31.802 1.00 98.25 81 THR A N 1
ATOM 671 C CA . THR A 1 81 ? -20.999 -7.233 32.361 1.00 98.25 81 THR A CA 1
ATOM 672 C C . THR A 1 81 ? -21.241 -8.671 32.795 1.00 98.25 81 THR A C 1
ATOM 674 O O . THR A 1 81 ? -21.569 -8.910 33.956 1.00 98.25 81 THR A O 1
ATOM 677 N N . VAL A 1 82 ? -20.950 -9.633 31.916 1.00 98.25 82 VAL A N 1
ATOM 678 C CA . VAL A 1 82 ? -21.050 -11.063 32.239 1.00 98.25 82 VAL A CA 1
ATOM 679 C C . VAL A 1 82 ? -20.124 -11.434 33.404 1.00 98.25 82 VAL A C 1
ATOM 681 O O . VAL A 1 82 ? -20.504 -12.198 34.291 1.00 98.25 82 VAL A O 1
ATOM 684 N N . ASN A 1 83 ? -18.907 -10.887 33.446 1.00 98.00 83 ASN A N 1
ATOM 685 C CA . ASN A 1 83 ? -17.966 -11.139 34.539 1.00 98.00 83 ASN A CA 1
ATOM 686 C C . ASN A 1 83 ? -18.449 -10.546 35.874 1.00 98.00 83 ASN A C 1
ATOM 688 O O . ASN A 1 83 ? -18.277 -11.184 36.916 1.00 98.00 83 ASN A O 1
ATOM 692 N N . ARG A 1 84 ? -19.077 -9.361 35.860 1.00 97.94 84 ARG A N 1
ATOM 693 C CA . ARG A 1 84 ? -19.694 -8.742 37.045 1.00 97.94 84 ARG A CA 1
ATOM 694 C C . ARG A 1 84 ? -20.843 -9.594 37.577 1.00 97.94 84 ARG A C 1
ATOM 696 O O . ARG A 1 84 ? -20.865 -9.879 38.771 1.00 97.94 84 ARG A O 1
ATOM 703 N N . GLU A 1 85 ? -21.741 -10.045 36.706 1.00 97.31 85 GLU A N 1
ATOM 704 C CA . GLU A 1 85 ? -22.863 -10.920 37.073 1.00 97.31 85 GLU A CA 1
ATOM 705 C C . GLU A 1 85 ? -22.377 -12.253 37.648 1.00 97.31 85 GLU A C 1
ATOM 707 O O . GLU A 1 85 ? -22.827 -12.673 38.714 1.00 97.31 85 GLU A O 1
ATOM 712 N N . ARG A 1 86 ? -21.386 -12.888 37.004 1.00 97.38 86 ARG A N 1
ATOM 713 C CA . ARG A 1 86 ? -20.778 -14.127 37.510 1.00 97.38 86 ARG A CA 1
ATOM 714 C C . ARG A 1 86 ? -20.193 -13.933 38.906 1.00 97.38 86 ARG A C 1
ATOM 716 O O . ARG A 1 86 ? -20.411 -14.769 39.778 1.00 97.38 86 ARG A O 1
ATOM 723 N N . LYS A 1 87 ? -19.477 -12.828 39.132 1.00 97.44 87 LYS A N 1
ATOM 724 C CA . LYS A 1 87 ? -18.892 -12.511 40.440 1.00 97.44 87 LYS A CA 1
ATOM 725 C C . LYS A 1 87 ? -19.966 -12.255 41.500 1.00 97.44 87 LYS A C 1
ATOM 727 O O . LYS A 1 87 ? -19.800 -12.687 42.635 1.00 97.44 87 LYS A O 1
ATOM 732 N N . PHE A 1 88 ? -21.062 -11.590 41.138 1.00 97.19 88 PHE A N 1
ATOM 733 C CA . PHE A 1 88 ? -22.189 -11.374 42.043 1.00 97.19 88 PHE A CA 1
ATOM 734 C C . PHE A 1 88 ? -22.832 -12.699 42.476 1.00 97.19 88 PHE A C 1
ATOM 736 O O . PHE A 1 88 ? -22.950 -12.949 43.675 1.00 97.19 88 PHE A O 1
ATOM 743 N N . HIS A 1 89 ? -23.166 -13.578 41.524 1.00 96.19 89 HIS A N 1
ATOM 744 C CA . HIS A 1 89 ? -23.732 -14.894 41.836 1.00 96.19 89 HIS A CA 1
ATOM 745 C C . HIS A 1 89 ? -22.772 -15.755 42.662 1.00 96.19 89 HIS A C 1
ATOM 747 O O . HIS A 1 89 ? -23.203 -16.382 43.625 1.00 96.19 89 HIS A O 1
ATOM 753 N N . GLN A 1 90 ? -21.474 -15.746 42.339 1.00 94.62 90 GLN A N 1
ATOM 754 C CA . GLN A 1 90 ? -20.470 -16.477 43.113 1.00 94.62 90 GLN A CA 1
ATOM 755 C C . GLN A 1 90 ? -20.439 -16.006 44.572 1.00 94.62 90 GLN A C 1
ATOM 757 O O . GLN A 1 90 ? -20.538 -16.828 45.475 1.00 94.62 90 GLN A O 1
ATOM 762 N N . ASN A 1 91 ? -20.393 -14.690 44.804 1.00 95.62 91 ASN A N 1
ATOM 763 C CA . ASN A 1 91 ? -20.410 -14.127 46.154 1.00 95.62 91 ASN A CA 1
ATOM 764 C C . ASN A 1 91 ? -21.692 -14.494 46.922 1.00 95.62 91 ASN A C 1
ATOM 766 O O . ASN A 1 91 ? -21.629 -14.771 48.117 1.00 95.62 91 ASN A O 1
ATOM 770 N N . GLN A 1 92 ? -22.851 -14.502 46.254 1.00 94.94 92 GLN A N 1
ATOM 771 C CA . GLN A 1 92 ? -24.122 -14.881 46.875 1.00 94.94 92 GLN A CA 1
ATOM 772 C C . GLN A 1 92 ? -24.149 -16.368 47.251 1.00 94.94 92 GLN A C 1
ATOM 774 O O . GLN A 1 92 ? -24.563 -16.717 48.354 1.00 94.94 92 GLN A O 1
ATOM 779 N N . ILE A 1 93 ? -23.677 -17.242 46.357 1.00 93.94 93 ILE A N 1
ATOM 780 C CA . ILE A 1 93 ? -23.544 -18.677 46.628 1.00 93.94 93 ILE A CA 1
ATOM 781 C C . ILE A 1 93 ? -22.575 -18.906 47.791 1.00 93.94 93 ILE A C 1
ATOM 783 O O . ILE A 1 93 ? -22.879 -19.689 48.686 1.00 93.94 93 ILE A O 1
ATOM 787 N N . ASP A 1 94 ? -21.430 -18.225 47.806 1.00 93.19 94 ASP A N 1
ATOM 788 C CA . ASP A 1 94 ? -20.427 -18.368 48.863 1.00 93.19 94 ASP A CA 1
ATOM 789 C C . ASP A 1 94 ? -20.963 -17.911 50.227 1.00 93.19 94 ASP A C 1
ATOM 791 O O . ASP A 1 94 ? -20.708 -18.578 51.230 1.00 93.19 94 ASP A O 1
ATOM 795 N N . LEU A 1 95 ? -21.770 -16.843 50.264 1.00 93.12 95 LEU A N 1
ATOM 796 C CA . LEU A 1 95 ? -22.457 -16.397 51.478 1.00 93.12 95 LEU A CA 1
ATOM 797 C C . LEU A 1 95 ? -23.454 -17.450 51.987 1.00 93.12 95 LEU A C 1
ATOM 799 O O . LEU A 1 95 ? -23.398 -17.826 53.154 1.00 93.12 95 LEU A O 1
ATOM 803 N N . LEU A 1 96 ? -24.302 -17.995 51.107 1.00 91.81 96 LEU A N 1
ATOM 804 C CA . LEU A 1 96 ? -25.257 -19.052 51.468 1.00 91.81 96 LEU A CA 1
ATOM 805 C C . LEU A 1 96 ? -24.554 -20.325 51.960 1.00 91.81 96 LEU A C 1
ATOM 807 O O . LEU A 1 96 ? -25.006 -20.966 52.908 1.00 91.81 96 LEU A O 1
ATOM 811 N N . LYS A 1 97 ? -23.423 -20.694 51.342 1.00 89.19 97 LYS A N 1
ATOM 812 C CA . LYS A 1 97 ? -22.586 -21.816 51.793 1.00 89.19 97 LYS A CA 1
ATOM 813 C C . LYS A 1 97 ? -22.024 -21.570 53.196 1.00 89.19 97 LYS A C 1
ATOM 815 O O . LYS A 1 97 ? -21.904 -22.521 53.968 1.00 89.19 97 LYS A O 1
ATOM 820 N N . LEU A 1 98 ? -21.671 -20.324 53.519 1.00 89.38 98 LEU A N 1
ATOM 821 C CA . LEU A 1 98 ? -21.192 -19.940 54.845 1.00 89.38 98 LEU A CA 1
ATOM 822 C C . LEU A 1 98 ? -22.309 -20.072 55.890 1.00 89.38 98 LEU A C 1
ATOM 824 O O . LEU A 1 98 ? -22.122 -20.757 56.892 1.00 89.38 98 LEU A O 1
ATOM 828 N N . GLU A 1 99 ? -23.487 -19.511 55.610 1.00 89.88 99 GLU A N 1
ATOM 829 C CA . GLU A 1 99 ? -24.658 -19.567 56.498 1.00 89.88 99 GLU A CA 1
ATOM 830 C C . GLU A 1 99 ? -25.122 -21.010 56.753 1.00 89.88 99 GLU A C 1
ATOM 832 O O . GLU A 1 99 ? -25.381 -21.398 57.892 1.00 89.88 99 GLU A O 1
ATOM 837 N N . ALA A 1 100 ? -25.166 -21.852 55.715 1.00 84.94 100 ALA A N 1
ATOM 838 C CA . ALA A 1 100 ? -25.526 -23.264 55.854 1.00 84.94 100 ALA A CA 1
ATOM 839 C C . ALA A 1 100 ? -24.533 -24.039 56.740 1.00 84.94 100 ALA A C 1
ATOM 841 O O . ALA A 1 100 ? -24.934 -24.911 57.517 1.00 84.94 100 ALA A O 1
ATOM 842 N N . LYS A 1 101 ? -23.239 -23.696 56.658 1.00 83.75 101 LYS A N 1
ATOM 843 C CA . LYS A 1 101 ? -22.190 -24.269 57.508 1.00 83.75 101 LYS A CA 1
ATOM 844 C C . LYS A 1 101 ? -22.330 -23.817 58.964 1.00 83.75 101 LYS A C 1
ATOM 846 O O . LYS A 1 101 ? -22.121 -24.632 59.858 1.00 83.75 101 LYS A O 1
ATOM 851 N N . GLU A 1 102 ? -22.704 -22.561 59.206 1.00 83.44 102 GLU A N 1
ATOM 852 C CA . GLU A 1 102 ? -22.984 -22.038 60.552 1.00 83.44 102 GLU A CA 1
ATOM 853 C C . GLU A 1 102 ? -24.226 -22.686 61.184 1.00 83.44 102 GLU A C 1
ATOM 855 O O . GLU A 1 102 ? -24.240 -22.952 62.384 1.00 83.44 102 GLU A O 1
ATOM 860 N N . GLN A 1 103 ? -25.236 -23.018 60.377 1.00 82.50 103 GLN A N 1
ATOM 861 C CA . GLN A 1 103 ? -26.457 -23.705 60.819 1.00 82.50 103 GLN A CA 1
ATOM 862 C C . GLN A 1 103 ? -26.296 -25.231 60.970 1.00 82.50 103 GLN A C 1
ATOM 864 O O . GLN A 1 103 ? -27.242 -25.913 61.363 1.00 82.50 103 GLN A O 1
ATOM 869 N N . GLY A 1 104 ? -25.116 -25.788 60.671 1.00 75.50 104 GLY A N 1
ATOM 870 C CA . GLY A 1 104 ? -24.840 -27.221 60.810 1.00 75.50 104 GLY A CA 1
ATOM 871 C C . GLY A 1 104 ? -25.575 -28.117 59.803 1.00 75.50 104 GLY A C 1
ATOM 872 O O . GLY A 1 104 ? -25.722 -29.313 60.056 1.00 75.50 104 GLY A O 1
ATOM 873 N N . MET A 1 105 ? -26.041 -27.573 58.670 1.00 69.69 105 MET A N 1
ATOM 874 C CA . MET A 1 105 ? -26.705 -28.361 57.625 1.00 69.69 105 MET A CA 1
ATOM 875 C C . MET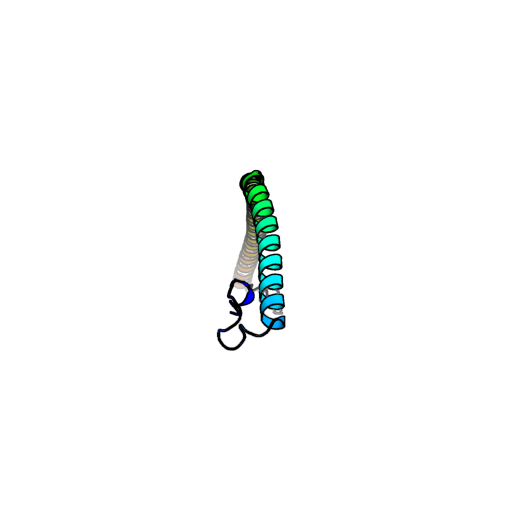 A 1 105 ? -25.687 -29.108 56.739 1.00 69.69 105 MET A C 1
ATOM 877 O O . MET A 1 105 ? -24.662 -28.535 56.359 1.00 69.69 105 MET A O 1
ATOM 881 N N . PRO A 1 106 ? -25.943 -30.379 56.362 1.00 61.31 106 PRO A N 1
ATOM 882 C CA . PRO A 1 106 ? -25.066 -31.112 55.457 1.00 61.31 106 PRO A CA 1
ATOM 883 C C . PRO A 1 106 ? -25.176 -30.541 54.036 1.00 61.31 106 PRO A C 1
ATOM 885 O O . PRO A 1 106 ? -26.243 -30.548 53.425 1.00 61.31 106 PRO A O 1
ATOM 888 N N . MET A 1 107 ? -24.054 -30.065 53.496 1.00 59.44 107 MET A N 1
ATOM 889 C CA . MET A 1 107 ? -23.964 -29.594 52.113 1.00 59.44 107 MET A CA 1
ATOM 890 C C . MET A 1 107 ? -24.126 -30.789 51.168 1.00 59.44 107 MET A C 1
ATOM 892 O O . MET A 1 107 ? -23.287 -31.691 51.171 1.00 59.44 107 MET A O 1
ATOM 896 N N . ALA A 1 108 ? -25.196 -30.812 50.367 1.00 52.47 108 ALA A N 1
ATOM 897 C CA . ALA A 1 108 ? -25.380 -31.823 49.330 1.00 52.47 108 ALA A CA 1
ATOM 898 C C . ALA A 1 108 ? -24.200 -31.747 48.347 1.00 52.47 108 ALA A C 1
ATOM 900 O O . ALA A 1 108 ? -24.027 -30.765 47.626 1.00 52.47 108 ALA A O 1
ATOM 901 N N . GLY A 1 109 ? -23.337 -32.761 48.385 1.00 58.97 109 GLY A N 1
ATOM 902 C CA . GLY A 1 109 ? -22.199 -32.883 47.487 1.00 58.97 109 GLY A CA 1
ATOM 903 C C . GLY A 1 109 ? -22.630 -33.267 46.074 1.00 58.97 109 GLY A C 1
ATOM 904 O O . GLY A 1 109 ? -23.566 -34.044 45.896 1.00 58.97 109 GLY A O 1
ATOM 905 N N . GLY A 1 110 ? -21.878 -32.787 45.082 1.00 51.81 110 GLY A N 1
ATOM 906 C CA . GLY A 1 110 ? -21.812 -33.418 43.764 1.00 51.81 110 GLY A CA 1
ATOM 907 C C . GLY A 1 110 ? -21.852 -32.457 42.581 1.00 51.81 110 GLY A C 1
ATOM 908 O O . GLY A 1 110 ? -22.913 -31.981 42.210 1.00 51.81 110 GLY A O 1
ATOM 909 N N . ASN A 1 111 ? -20.691 -32.293 41.938 1.00 47.62 111 ASN A N 1
ATOM 910 C CA . ASN A 1 111 ? -20.502 -31.894 40.538 1.00 47.62 111 ASN A CA 1
ATOM 911 C C . ASN A 1 111 ? -21.140 -30.579 40.057 1.00 47.62 111 ASN A C 1
ATOM 913 O O . ASN A 1 111 ? -22.099 -30.585 39.292 1.00 47.62 111 ASN A O 1
ATOM 917 N N . GLU A 1 112 ? -20.465 -29.460 40.312 1.00 46.69 112 GLU A N 1
ATOM 918 C CA . GLU A 1 112 ? -20.480 -28.347 39.358 1.00 46.69 112 GLU A CA 1
ATOM 919 C C . GLU A 1 112 ? -19.242 -28.484 38.468 1.00 46.69 112 GLU A C 1
ATOM 921 O O . GLU A 1 112 ? -18.138 -28.046 38.793 1.00 46.69 112 GLU A O 1
ATOM 926 N N . THR A 1 113 ? -19.413 -29.182 37.345 1.00 47.12 113 THR A N 1
ATOM 927 C CA . THR A 1 113 ? -18.470 -29.153 36.227 1.00 47.12 113 THR A CA 1
ATOM 928 C C . THR A 1 113 ? -18.246 -27.700 35.835 1.00 47.12 113 THR A C 1
ATOM 930 O O . THR A 1 113 ? -19.164 -27.068 35.322 1.00 47.12 113 THR A O 1
ATOM 933 N N . ASN A 1 114 ? -17.045 -27.180 36.080 1.00 46.47 114 ASN A N 1
ATOM 934 C CA . ASN A 1 114 ? -16.605 -25.866 35.625 1.00 46.47 114 ASN A CA 1
ATOM 935 C C . ASN A 1 114 ? -16.661 -25.812 34.083 1.00 46.47 114 ASN A C 1
ATOM 937 O O . ASN A 1 114 ? -15.795 -26.409 33.440 1.00 46.47 114 ASN A O 1
ATOM 941 N N . PRO A 1 115 ? -17.619 -25.099 33.456 1.00 47.06 115 PRO A N 1
ATOM 942 C CA . PRO A 1 115 ? -17.704 -25.027 32.000 1.00 47.06 115 PRO A CA 1
ATOM 943 C C . PRO A 1 115 ? -16.710 -24.015 31.408 1.00 47.06 115 PRO A C 1
ATOM 945 O O . PRO A 1 115 ? -16.686 -23.822 30.198 1.00 47.06 115 PRO A O 1
ATOM 948 N N . GLN A 1 116 ? -15.922 -23.315 32.234 1.00 50.84 116 GLN A N 1
ATOM 949 C CA . GLN A 1 116 ? -15.199 -22.108 31.824 1.00 50.84 116 GLN A CA 1
ATOM 950 C C . GLN A 1 116 ? -13.673 -22.239 31.778 1.00 50.84 116 GLN A C 1
ATOM 952 O O . GLN A 1 116 ? -12.988 -21.261 31.494 1.00 50.84 116 GLN A O 1
ATOM 957 N N . ALA A 1 117 ? -13.115 -23.439 31.960 1.00 44.78 117 ALA A N 1
ATOM 958 C CA . ALA A 1 117 ? -11.671 -23.670 31.830 1.00 44.78 117 ALA A CA 1
ATOM 959 C C . ALA A 1 117 ? -11.158 -23.730 30.371 1.00 44.78 117 ALA A C 1
ATOM 961 O O . ALA A 1 117 ? -10.053 -24.209 30.130 1.00 44.78 117 ALA A O 1
ATOM 962 N N . SER A 1 118 ? -11.927 -23.268 29.378 1.00 47.78 118 SER A N 1
ATOM 963 C CA . SER A 1 118 ? -11.491 -23.301 27.978 1.00 47.78 118 SER A CA 1
ATOM 964 C C . SER A 1 118 ? -12.052 -22.147 27.152 1.00 47.78 118 SER A C 1
ATOM 966 O O . SER A 1 118 ? -12.872 -22.358 26.274 1.00 47.78 118 SER A O 1
ATOM 968 N N . VAL A 1 119 ? -11.603 -20.920 27.425 1.00 46.03 119 VAL A N 1
ATOM 969 C CA . VAL A 1 119 ? -11.375 -19.922 26.364 1.00 46.03 119 VAL A CA 1
ATOM 970 C C . VAL A 1 119 ? -10.182 -19.066 26.792 1.00 46.03 119 VAL A C 1
ATOM 972 O O . VAL A 1 119 ? -10.328 -17.949 27.280 1.00 46.03 119 VAL A O 1
ATOM 975 N N . GLY A 1 120 ? -8.988 -19.644 26.672 1.00 46.81 120 GLY A N 1
ATOM 976 C CA . GLY A 1 120 ? -7.779 -18.856 26.475 1.00 4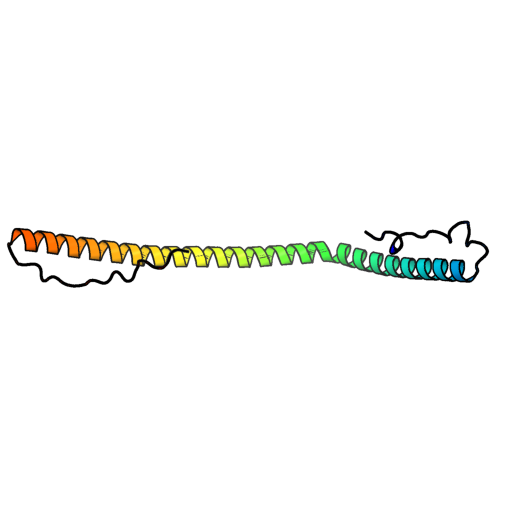6.81 120 GLY A CA 1
ATOM 977 C C . GLY A 1 120 ? -7.649 -18.579 24.982 1.00 46.81 120 GLY A C 1
ATOM 978 O O . GLY A 1 120 ? -7.572 -19.523 24.196 1.00 46.81 120 GLY A O 1
ATOM 979 N N . ILE A 1 121 ? -7.666 -17.302 24.614 1.00 40.50 121 ILE A N 1
ATOM 980 C CA . ILE A 1 121 ? -7.052 -16.780 23.391 1.00 40.50 121 ILE A CA 1
ATOM 981 C C . ILE A 1 121 ? -6.103 -15.681 23.848 1.00 40.50 121 ILE A C 1
ATOM 983 O O . ILE A 1 121 ? -6.562 -14.836 24.652 1.00 40.50 121 ILE A O 1
#

Foldseek 3Di:
DPCVLVDLDQQDPVCPVPPVSRVVSVVSVVVVVVVVVVVVVVVVVCVVCVVVVVVVVVVVVVVVVVVVVVVVVVVVVVVVVVVVVVVVVVVVVVVVVVVCVVVVHDDDDDDPPDPPPDDDD

InterPro domains:
  IPR008409 Pre-mRNA-splicing factor SPF27 [PF05700] (1-94)
  IPR008409 Pre-mRNA-splicing factor SPF27 [PTHR13296] (1-92)

Sequence (121 aa):
MEMSRYGLEPPPANKRNDVLAWRQALRNAQSQLQHQIVRIENLELMLKHGVEVWKLQNRKMESVLSRTQKMTLEYNEKIETVNRERKFHQNQIDLLKLEAKEQGMPMAGGNETNPQASVGI

Secondary structure (DSSP, 8-state):
---GGG--PPPPGGGTT-HHHHHHHHHHHHHHHHHHHHHHHHHHHHHHHHHHHHHHHHHHHHHHHHHHHHHHHHHHHHHHHHHHHHHHHHHHHHHHHHHHHHTT----------TTS----